Protein AF-A0A7U1HQP5-F1 (afdb_monomer_lite)

Structure (mmCIF, N/CA/C/O backbone):
data_AF-A0A7U1HQP5-F1
#
_entry.id   AF-A0A7U1HQP5-F1
#
loop_
_atom_site.group_PDB
_atom_site.id
_atom_site.type_symbol
_atom_site.label_atom_id
_atom_site.label_alt_id
_atom_site.label_comp_id
_atom_site.label_asym_id
_atom_site.label_entity_id
_atom_site.label_seq_id
_atom_site.pdbx_PDB_ins_code
_atom_site.Cartn_x
_atom_site.Cartn_y
_atom_site.Cartn_z
_atom_site.occupancy
_atom_site.B_iso_or_equiv
_atom_site.auth_seq_id
_atom_site.auth_comp_id
_atom_site.auth_asym_id
_atom_site.auth_atom_id
_atom_site.pdbx_PDB_model_num
ATOM 1 N N . MET A 1 1 ? -0.199 -16.562 -5.451 1.00 49.97 1 MET A N 1
ATOM 2 C CA . MET A 1 1 ? 0.203 -16.217 -6.832 1.00 49.97 1 MET A CA 1
ATOM 3 C C . MET A 1 1 ? 0.937 -14.894 -6.796 1.00 49.97 1 MET A C 1
ATOM 5 O O . MET A 1 1 ? 0.460 -13.981 -6.138 1.00 49.97 1 MET A O 1
ATOM 9 N N . ASP A 1 2 ? 2.091 -14.798 -7.448 1.00 66.75 2 ASP A N 1
ATOM 10 C CA . ASP A 1 2 ? 2.819 -13.538 -7.589 1.00 66.75 2 ASP A CA 1
ATOM 11 C C . ASP A 1 2 ? 2.376 -12.829 -8.875 1.00 66.75 2 ASP A C 1
ATOM 13 O O . ASP A 1 2 ? 2.899 -13.111 -9.949 1.00 66.75 2 ASP A O 1
ATOM 17 N N . GLN A 1 3 ? 1.390 -11.937 -8.770 1.00 73.38 3 GLN A N 1
ATOM 18 C CA . GLN A 1 3 ? 0.849 -11.197 -9.917 1.00 73.38 3 GLN A CA 1
ATOM 19 C C . GLN A 1 3 ? 1.654 -9.930 -10.251 1.00 73.38 3 GLN A C 1
ATOM 21 O O . GLN A 1 3 ? 1.269 -9.166 -11.135 1.00 73.38 3 GLN A O 1
ATOM 26 N N . ARG A 1 4 ? 2.801 -9.690 -9.591 1.00 74.75 4 ARG A N 1
ATOM 27 C CA . ARG A 1 4 ? 3.644 -8.506 -9.842 1.00 74.75 4 ARG A CA 1
ATOM 28 C C . ARG A 1 4 ? 4.005 -8.294 -11.319 1.00 74.75 4 ARG A C 1
ATOM 30 O O . ARG A 1 4 ? 4.029 -7.130 -11.724 1.00 74.75 4 ARG A O 1
ATOM 37 N N . PRO A 1 5 ? 4.305 -9.336 -12.125 1.00 72.44 5 PRO A N 1
ATOM 38 C CA . PRO A 1 5 ? 4.580 -9.160 -13.551 1.00 72.44 5 PRO A CA 1
ATOM 39 C C . PRO A 1 5 ? 3.380 -8.598 -14.321 1.00 72.44 5 PRO A C 1
ATOM 41 O O . PRO A 1 5 ? 3.550 -7.658 -15.096 1.00 72.44 5 PRO A O 1
ATOM 44 N N . ASP A 1 6 ? 2.178 -9.107 -14.046 1.00 71.94 6 ASP A N 1
ATOM 45 C CA . ASP A 1 6 ? 0.942 -8.685 -14.712 1.00 71.94 6 ASP A CA 1
ATOM 46 C C . ASP A 1 6 ? 0.570 -7.257 -14.306 1.00 71.94 6 ASP A C 1
ATOM 48 O O . ASP A 1 6 ? 0.304 -6.406 -15.154 1.00 71.94 6 ASP A O 1
ATOM 52 N N . VAL A 1 7 ? 0.679 -6.936 -13.013 1.00 68.75 7 VAL A N 1
ATOM 53 C CA . VAL A 1 7 ? 0.472 -5.568 -12.515 1.00 68.75 7 VAL A CA 1
ATOM 54 C C . VAL A 1 7 ? 1.450 -4.584 -13.140 1.00 68.75 7 VAL A C 1
ATOM 56 O O . VAL A 1 7 ? 1.074 -3.466 -13.482 1.00 68.75 7 VAL A O 1
ATOM 59 N N . LYS A 1 8 ? 2.716 -4.978 -13.299 1.00 71.69 8 LYS A N 1
ATOM 60 C CA . LYS A 1 8 ? 3.726 -4.124 -13.924 1.00 71.69 8 LYS A CA 1
ATOM 61 C C . LYS A 1 8 ? 3.403 -3.843 -15.394 1.00 71.69 8 LYS A C 1
ATOM 63 O O . LYS A 1 8 ? 3.717 -2.756 -15.868 1.00 71.69 8 LYS A O 1
ATOM 68 N N . ALA A 1 9 ? 2.786 -4.793 -16.097 1.00 71.00 9 ALA A N 1
ATOM 69 C CA . ALA A 1 9 ? 2.338 -4.606 -17.474 1.00 71.00 9 ALA A CA 1
ATOM 70 C C . ALA A 1 9 ? 1.113 -3.678 -17.570 1.00 71.00 9 ALA A C 1
ATOM 72 O O . ALA A 1 9 ? 1.040 -2.865 -18.487 1.00 71.00 9 ALA A O 1
ATOM 73 N N . VAL A 1 10 ? 0.190 -3.761 -16.606 1.00 74.81 10 VAL A N 1
ATOM 74 C CA . VAL A 1 10 ? -1.005 -2.896 -16.518 1.00 74.81 10 VAL A CA 1
ATOM 75 C C . VAL A 1 10 ? -0.661 -1.482 -16.016 1.00 74.81 10 VAL A C 1
ATOM 77 O O . VAL A 1 10 ? -1.303 -0.502 -16.387 1.00 74.81 10 VAL A O 1
ATOM 80 N N . GLY A 1 11 ? 0.381 -1.348 -15.195 1.00 79.38 11 GLY A N 1
ATOM 81 C CA . GLY A 1 11 ? 0.899 -0.079 -14.684 1.00 79.38 11 GLY A CA 1
ATOM 82 C C . GLY A 1 11 ? 0.185 0.410 -13.423 1.00 79.38 11 GLY A C 1
ATOM 83 O O . GLY A 1 11 ? 0.828 0.545 -12.380 1.00 79.38 11 GLY A O 1
ATOM 84 N N . ILE A 1 12 ? -1.125 0.664 -13.505 1.00 88.56 12 ILE A N 1
ATOM 85 C CA . ILE A 1 12 ? -1.954 1.166 -12.396 1.00 88.56 12 ILE A CA 1
ATOM 86 C C . ILE A 1 12 ? -3.143 0.235 -12.169 1.00 88.56 12 ILE A C 1
ATOM 88 O O . ILE A 1 12 ? -3.869 -0.092 -13.100 1.00 88.56 12 ILE A O 1
ATOM 92 N N . ILE A 1 13 ? -3.367 -0.135 -10.910 1.00 91.00 13 ILE A N 1
ATOM 93 C CA . ILE A 1 13 ? -4.545 -0.874 -10.458 1.00 91.00 13 ILE A CA 1
ATOM 94 C C . ILE A 1 13 ? -5.351 0.040 -9.544 1.00 91.00 13 ILE A C 1
ATOM 96 O O . ILE A 1 13 ? -4.922 0.333 -8.427 1.00 91.00 13 ILE A O 1
ATOM 100 N N . SER A 1 14 ? -6.503 0.503 -10.020 1.00 92.25 14 SER A N 1
ATOM 101 C CA . SER A 1 14 ? -7.387 1.422 -9.288 1.00 92.25 14 SER A CA 1
ATOM 102 C C . SER A 1 14 ? -8.823 0.920 -9.131 1.00 92.25 14 SER A C 1
ATOM 104 O O . SER A 1 14 ? -9.621 1.596 -8.492 1.00 92.25 14 SER A O 1
ATOM 106 N N . GLU A 1 15 ? -9.164 -0.218 -9.736 1.00 91.75 15 GLU A N 1
ATOM 107 C CA . GLU A 1 15 ? -10.509 -0.800 -9.735 1.00 91.75 15 GLU A CA 1
ATOM 108 C C . GLU A 1 15 ? -10.466 -2.304 -10.062 1.00 91.75 15 GLU A C 1
ATOM 110 O O . GLU A 1 15 ? -9.429 -2.826 -10.482 1.00 91.75 15 GLU A O 1
ATOM 115 N N . GLY A 1 16 ? -11.598 -2.986 -9.868 1.00 92.69 16 GLY A N 1
ATOM 116 C CA . GLY A 1 16 ? -11.767 -4.423 -10.103 1.00 92.69 16 GLY A CA 1
ATOM 117 C C . GLY A 1 16 ? -11.478 -5.289 -8.875 1.00 92.69 16 GLY A C 1
ATOM 118 O O . GLY A 1 16 ? -10.956 -4.812 -7.869 1.00 92.69 16 GLY A O 1
ATOM 119 N N . ASP A 1 17 ? -11.801 -6.579 -8.968 1.00 92.44 17 ASP A N 1
ATOM 120 C CA . ASP A 1 17 ? -11.738 -7.512 -7.832 1.00 92.44 17 ASP A CA 1
ATOM 121 C C . ASP A 1 17 ? -10.346 -7.548 -7.192 1.00 92.44 17 ASP A C 1
ATOM 123 O O . ASP A 1 17 ? -10.196 -7.436 -5.979 1.00 92.44 17 ASP A O 1
ATOM 127 N N . TYR A 1 18 ? -9.301 -7.581 -8.020 1.00 89.94 18 TYR A N 1
ATOM 128 C CA . TYR A 1 18 ? -7.930 -7.612 -7.525 1.00 89.94 18 TYR A CA 1
ATOM 129 C C . TYR A 1 18 ? -7.497 -6.309 -6.826 1.00 89.94 18 TYR A C 1
ATOM 131 O O . TYR A 1 18 ? -6.681 -6.335 -5.902 1.00 89.94 18 TYR A O 1
ATOM 139 N N . PHE A 1 19 ? -8.046 -5.157 -7.231 1.00 93.06 19 PHE A N 1
ATOM 140 C CA . PHE A 1 19 ? -7.830 -3.899 -6.514 1.00 93.06 19 PHE A CA 1
ATOM 141 C C . PHE A 1 19 ? -8.447 -3.952 -5.116 1.00 93.06 19 PHE A C 1
ATOM 143 O O . PHE A 1 19 ? -7.786 -3.570 -4.150 1.00 93.06 19 PHE A O 1
ATOM 150 N N . GLU A 1 20 ? -9.692 -4.423 -5.010 1.00 95.44 20 GLU A N 1
ATOM 151 C CA . GLU A 1 20 ? -10.395 -4.497 -3.729 1.00 95.44 20 GLU A CA 1
ATOM 152 C C . GLU A 1 20 ? -9.733 -5.520 -2.792 1.00 95.44 20 GLU A C 1
ATOM 154 O O . GLU A 1 20 ? -9.485 -5.188 -1.636 1.00 95.44 20 GLU A O 1
ATOM 159 N N . GLU A 1 21 ? -9.292 -6.680 -3.291 1.00 94.12 21 GLU A N 1
ATOM 160 C CA . GLU A 1 21 ? -8.516 -7.649 -2.497 1.00 94.12 21 GLU A CA 1
ATOM 161 C C . GLU A 1 21 ? -7.206 -7.047 -1.947 1.00 94.12 21 GLU A C 1
ATOM 163 O O . GLU A 1 21 ? -6.873 -7.200 -0.768 1.00 94.12 21 GLU A O 1
ATOM 168 N N . LEU A 1 22 ? -6.443 -6.327 -2.782 1.00 93.50 22 LEU A N 1
ATOM 169 C CA . LEU A 1 22 ? -5.203 -5.669 -2.346 1.00 93.50 22 LEU A CA 1
ATOM 170 C C . LEU A 1 22 ? -5.463 -4.555 -1.330 1.00 93.50 22 LEU A C 1
ATOM 172 O O . LEU A 1 22 ? -4.669 -4.352 -0.407 1.00 93.50 22 LEU A O 1
ATOM 176 N N . LYS A 1 23 ? -6.555 -3.818 -1.513 1.00 95.62 23 LYS A N 1
ATOM 177 C CA . LYS A 1 23 ? -6.989 -2.746 -0.624 1.00 95.62 23 LYS A CA 1
ATOM 178 C C . LYS A 1 23 ? -7.399 -3.295 0.736 1.00 95.62 23 LYS A C 1
ATOM 180 O O . LYS A 1 23 ? -6.916 -2.775 1.737 1.00 95.62 23 LYS A O 1
ATOM 185 N N . GLU A 1 24 ? -8.194 -4.360 0.778 1.00 96.12 24 GLU A N 1
ATOM 186 C CA . GLU A 1 24 ? -8.555 -5.059 2.014 1.00 96.12 24 GLU A CA 1
ATOM 187 C C . GLU A 1 24 ? -7.312 -5.557 2.755 1.00 96.12 24 GLU A C 1
ATOM 189 O O . GLU A 1 24 ? -7.137 -5.263 3.940 1.00 96.12 24 GLU A O 1
ATOM 194 N N . LEU A 1 25 ? -6.394 -6.227 2.048 1.00 95.62 25 LEU A N 1
ATOM 195 C CA . LEU A 1 25 ? -5.148 -6.708 2.643 1.00 95.62 25 LEU A CA 1
ATOM 196 C C . LEU A 1 25 ? -4.290 -5.561 3.197 1.00 95.62 25 LEU A C 1
ATOM 198 O O . LEU A 1 25 ? -3.725 -5.677 4.286 1.00 95.62 25 LEU A O 1
ATOM 202 N N . PHE A 1 26 ? -4.165 -4.456 2.457 1.00 95.62 26 PHE A N 1
ATOM 203 C CA . PHE A 1 26 ? -3.384 -3.302 2.901 1.00 95.62 26 PHE A CA 1
ATOM 204 C C . PHE A 1 26 ? -4.016 -2.606 4.108 1.00 95.62 26 PHE A C 1
ATOM 206 O O . PHE A 1 26 ? -3.297 -2.231 5.032 1.00 95.62 26 PHE A O 1
ATOM 213 N N . THR A 1 27 ? -5.342 -2.466 4.134 1.00 96.06 27 THR A N 1
ATOM 214 C CA . THR A 1 27 ? -6.063 -1.925 5.290 1.00 96.06 27 THR A CA 1
ATOM 215 C C . THR A 1 27 ? -5.842 -2.793 6.524 1.00 96.06 27 THR A C 1
ATOM 217 O O . THR A 1 27 ? -5.412 -2.276 7.551 1.00 96.06 27 THR A O 1
ATOM 220 N N . LEU A 1 28 ? -6.009 -4.113 6.403 1.00 95.25 28 LEU A N 1
ATOM 221 C CA . LEU A 1 28 ? -5.796 -5.037 7.518 1.00 95.25 28 LEU A CA 1
ATOM 222 C C . LEU A 1 28 ? -4.346 -5.005 8.028 1.00 95.25 28 LEU A C 1
ATOM 224 O O . LEU A 1 28 ? -4.093 -5.081 9.231 1.00 95.25 28 LEU A O 1
ATOM 228 N N . TYR A 1 29 ? -3.383 -4.843 7.118 1.00 95.25 29 TYR A N 1
ATOM 229 C CA . TYR A 1 29 ? -1.983 -4.638 7.474 1.00 95.25 29 TYR A CA 1
ATOM 230 C C . TYR A 1 29 ? -1.766 -3.348 8.271 1.00 95.25 29 TYR A C 1
ATOM 232 O O . TYR A 1 29 ? -1.095 -3.380 9.301 1.00 95.25 29 TYR A O 1
ATOM 240 N N . CYS A 1 30 ? -2.335 -2.229 7.816 1.00 94.69 30 CYS A N 1
ATOM 241 C CA . CYS A 1 30 ? -2.266 -0.947 8.515 1.00 94.69 30 CYS A CA 1
ATOM 242 C C . CYS A 1 30 ? -2.857 -1.029 9.927 1.00 94.69 30 CYS A C 1
ATOM 244 O O . CYS A 1 30 ? -2.264 -0.482 10.853 1.00 94.69 30 CYS A O 1
ATOM 246 N N . ASP A 1 31 ? -3.967 -1.745 10.101 1.00 92.88 31 ASP A N 1
ATOM 247 C CA . ASP A 1 31 ? -4.604 -1.936 11.409 1.00 92.88 31 ASP A CA 1
ATOM 248 C C . ASP A 1 31 ? -3.766 -2.832 12.338 1.00 92.88 31 ASP A C 1
ATOM 250 O O . ASP A 1 31 ? -3.764 -2.659 13.555 1.00 92.88 31 ASP A O 1
ATOM 254 N N . SER A 1 32 ? -2.995 -3.758 11.762 1.00 91.69 32 SER A N 1
ATOM 255 C CA . SER A 1 32 ? -2.124 -4.688 12.495 1.00 91.69 32 SER A CA 1
ATOM 256 C C . SER A 1 32 ? -0.740 -4.112 12.834 1.00 91.69 32 SER A C 1
ATOM 258 O O . SER A 1 32 ? 0.055 -4.774 13.503 1.00 91.69 32 SER A O 1
ATOM 260 N N . CYS A 1 33 ? -0.395 -2.918 12.341 1.00 89.94 33 CYS A N 1
ATOM 261 C CA . CYS A 1 33 ? 0.948 -2.342 12.445 1.00 89.94 33 CYS A 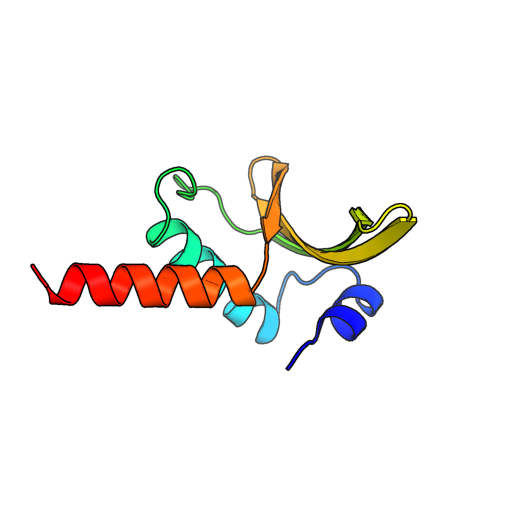CA 1
ATOM 262 C C . CYS A 1 33 ? 0.906 -0.901 12.980 1.00 89.94 33 CYS A C 1
ATOM 264 O O . CYS A 1 33 ? 0.651 0.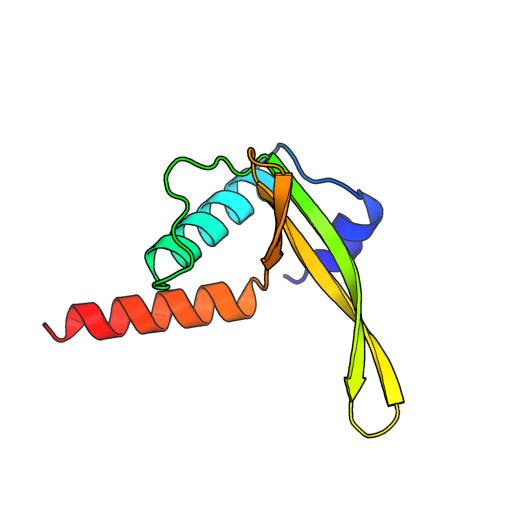028 12.211 1.00 89.94 33 CYS A O 1
ATOM 266 N N . PRO A 1 34 ? 1.246 -0.676 14.264 1.00 89.62 34 PRO A N 1
ATOM 267 C CA . PRO A 1 34 ? 1.352 0.671 14.815 1.00 89.62 34 PRO A CA 1
ATOM 268 C C . PRO A 1 34 ? 2.293 1.567 13.995 1.00 89.62 34 PRO A C 1
ATOM 270 O O . PRO A 1 34 ? 3.384 1.149 13.595 1.00 89.62 34 PRO A O 1
ATOM 273 N N . GLY A 1 35 ? 1.877 2.807 13.744 1.00 89.44 35 GLY A N 1
ATOM 274 C CA . GLY A 1 35 ? 2.576 3.778 12.897 1.00 89.44 35 GLY A CA 1
ATOM 275 C C . GLY A 1 35 ? 2.240 3.685 11.402 1.00 89.44 35 GLY A C 1
ATOM 276 O O . GLY A 1 35 ? 2.703 4.523 10.622 1.00 89.44 35 GLY A O 1
ATOM 277 N N . TRP A 1 36 ? 1.442 2.696 10.984 1.00 92.12 36 TRP A N 1
ATOM 278 C CA . TRP A 1 36 ? 0.959 2.551 9.606 1.00 92.12 36 TRP A CA 1
ATOM 279 C C . TRP A 1 36 ? -0.503 2.952 9.418 1.00 92.12 36 TRP A C 1
ATOM 281 O O . TRP A 1 36 ? -1.012 2.834 8.302 1.00 92.12 36 TRP A O 1
ATOM 291 N N . GLU A 1 37 ? -1.157 3.494 10.441 1.00 93.62 37 GLU A N 1
ATOM 292 C CA . GLU A 1 37 ? -2.588 3.794 10.455 1.00 93.62 37 GLU A CA 1
ATOM 293 C C . GLU A 1 37 ? -2.994 4.649 9.254 1.00 93.62 37 GLU A C 1
ATOM 295 O O . GLU A 1 37 ? -2.264 5.549 8.825 1.00 93.62 37 GLU A O 1
ATOM 300 N N . LEU A 1 38 ? -4.189 4.427 8.709 1.00 93.00 38 LEU A N 1
ATOM 301 C CA . LEU A 1 38 ? -4.668 5.227 7.584 1.00 93.00 38 LEU A CA 1
ATOM 302 C C . LEU A 1 38 ? -5.183 6.603 8.018 1.00 93.00 38 LEU A C 1
ATOM 304 O O . LEU A 1 38 ? -5.100 7.528 7.222 1.00 93.00 38 LEU A O 1
ATOM 308 N N . ASN A 1 39 ? -5.633 6.807 9.261 1.00 92.69 39 ASN A N 1
ATOM 309 C CA . ASN A 1 39 ? -6.070 8.119 9.781 1.00 92.69 39 ASN A CA 1
ATOM 310 C C . ASN A 1 39 ? -6.987 8.900 8.808 1.00 92.69 39 ASN A C 1
ATOM 312 O O . ASN A 1 39 ? -6.785 10.088 8.565 1.00 92.69 39 ASN A O 1
ATOM 316 N N . GLY A 1 40 ? -7.949 8.212 8.182 1.00 92.31 40 GLY A N 1
ATOM 317 C CA . GLY A 1 40 ? -8.875 8.794 7.198 1.00 92.31 40 GLY A CA 1
ATOM 318 C C . GLY A 1 40 ? -8.332 8.946 5.767 1.00 92.31 40 GLY A C 1
ATOM 319 O O . GLY A 1 40 ? -9.067 9.387 4.884 1.00 92.31 40 GLY A O 1
ATOM 320 N N . ARG A 1 41 ? -7.074 8.571 5.497 1.00 95.56 41 ARG A N 1
ATOM 321 C CA . ARG A 1 41 ? -6.504 8.514 4.139 1.00 95.56 41 ARG A CA 1
ATOM 322 C C . ARG A 1 41 ? -7.129 7.364 3.353 1.00 95.56 41 ARG A C 1
ATOM 324 O O . ARG A 1 41 ? -7.218 6.244 3.848 1.00 95.56 41 ARG A O 1
ATOM 331 N N . LEU A 1 42 ? -7.503 7.636 2.106 1.00 95.62 42 LEU A N 1
ATOM 332 C CA . LEU A 1 42 ? -8.064 6.636 1.198 1.00 95.62 42 LEU A CA 1
ATOM 333 C C . LEU A 1 42 ? -6.974 6.060 0.297 1.00 95.62 42 LEU A C 1
ATOM 335 O O . LEU A 1 42 ? -6.118 6.797 -0.197 1.00 95.62 42 LEU A O 1
ATOM 339 N N . ILE A 1 43 ? -7.051 4.761 0.030 1.00 96.81 43 ILE A N 1
ATOM 340 C CA . ILE A 1 43 ? -6.217 4.076 -0.959 1.00 96.81 43 ILE A CA 1
ATOM 341 C C . ILE A 1 43 ? -6.751 4.428 -2.352 1.00 96.81 43 ILE A C 1
ATOM 343 O O . ILE A 1 43 ? -7.926 4.206 -2.636 1.00 96.81 43 ILE A O 1
ATOM 347 N N . LYS A 1 44 ? -5.912 5.029 -3.202 1.00 96.38 44 LYS A N 1
ATOM 348 C CA . LYS A 1 44 ? -6.300 5.484 -4.547 1.00 96.38 44 LYS A CA 1
ATOM 349 C C . LYS A 1 44 ? -6.001 4.453 -5.621 1.00 96.38 44 LYS A C 1
ATOM 351 O O . LYS A 1 44 ? -6.846 4.217 -6.473 1.00 96.38 44 LYS A O 1
ATOM 356 N N . HIS A 1 45 ? -4.795 3.901 -5.606 1.00 95.25 45 HIS A N 1
ATOM 357 C CA . HIS A 1 45 ? -4.373 2.879 -6.554 1.00 95.25 45 HIS A CA 1
ATOM 358 C C . HIS A 1 45 ? -3.097 2.183 -6.082 1.00 95.25 45 HIS A C 1
ATOM 360 O O . HIS A 1 45 ? -2.351 2.704 -5.245 1.00 95.25 45 HIS A O 1
ATOM 366 N N . PHE A 1 46 ? -2.830 1.029 -6.682 1.00 94.81 46 PHE A N 1
ATOM 367 C CA . PHE A 1 46 ? -1.590 0.285 -6.553 1.00 94.81 46 PHE A CA 1
ATOM 368 C C . PHE A 1 46 ? -0.804 0.354 -7.860 1.00 94.81 46 PHE A C 1
ATOM 370 O O . PHE A 1 46 ? -1.374 0.353 -8.948 1.00 94.81 46 PHE A O 1
ATOM 377 N N . THR A 1 47 ? 0.518 0.388 -7.757 1.00 93.12 47 THR A N 1
ATOM 378 C CA . THR A 1 47 ? 1.424 0.204 -8.899 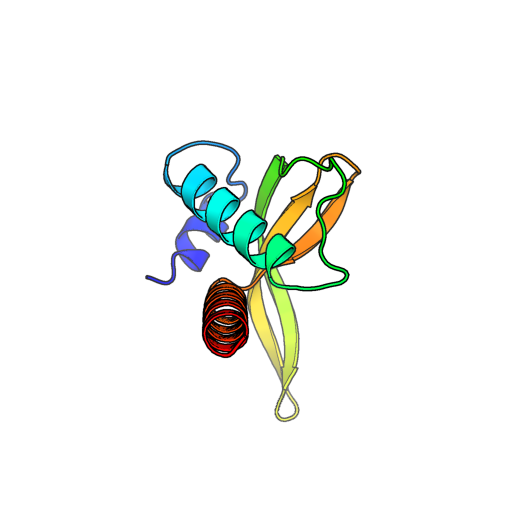1.00 93.12 47 THR A CA 1
ATOM 379 C C . THR A 1 47 ? 2.502 -0.802 -8.532 1.00 93.12 47 THR A C 1
ATOM 381 O O . THR A 1 47 ? 2.773 -1.016 -7.350 1.00 93.12 47 THR A O 1
ATOM 384 N N . VAL A 1 48 ? 3.140 -1.419 -9.526 1.00 90.25 48 VAL A N 1
ATOM 385 C CA . VAL A 1 48 ? 4.381 -2.171 -9.308 1.00 90.25 48 VAL A CA 1
ATOM 386 C C . VAL A 1 48 ? 5.531 -1.390 -9.906 1.00 90.25 48 VAL A C 1
ATOM 388 O O . VAL A 1 48 ? 5.580 -1.137 -11.108 1.00 90.25 48 VAL A O 1
ATOM 391 N N . GLN A 1 49 ? 6.481 -1.031 -9.052 1.00 86.25 49 GLN A N 1
ATOM 392 C CA . GLN A 1 49 ? 7.694 -0.338 -9.450 1.00 86.25 49 GLN A CA 1
ATOM 393 C C . GLN A 1 49 ? 8.913 -1.188 -9.114 1.00 86.25 49 GLN A C 1
ATOM 395 O O . GLN A 1 49 ? 8.939 -1.941 -8.141 1.00 86.25 49 GLN A O 1
ATOM 400 N N . ASN A 1 50 ? 9.931 -1.068 -9.955 1.00 84.69 50 ASN A N 1
ATOM 401 C CA . ASN A 1 50 ? 11.214 -1.710 -9.749 1.00 84.69 50 ASN A CA 1
ATOM 402 C C . ASN A 1 50 ? 12.012 -0.913 -8.710 1.00 84.69 50 ASN A C 1
ATOM 404 O O . ASN A 1 50 ? 12.432 0.208 -8.983 1.00 84.69 50 ASN A O 1
ATOM 408 N N . GLU A 1 51 ? 12.258 -1.496 -7.540 1.00 82.44 51 GLU A N 1
ATOM 409 C CA . GLU A 1 51 ? 13.147 -0.910 -6.539 1.00 82.44 51 GLU A CA 1
ATOM 410 C C . GLU A 1 51 ? 14.563 -1.477 -6.691 1.00 82.44 51 GLU A C 1
ATOM 412 O O . GLU A 1 51 ? 14.743 -2.698 -6.586 1.00 82.44 51 GLU A O 1
ATOM 417 N N . PRO A 1 52 ? 15.584 -0.634 -6.930 1.00 84.44 52 PRO A N 1
ATOM 418 C CA . PRO A 1 52 ? 16.968 -1.070 -6.873 1.00 84.44 52 PRO A CA 1
ATOM 419 C C . PRO A 1 52 ? 17.360 -1.338 -5.417 1.00 84.44 52 PRO A C 1
ATOM 421 O O . PRO A 1 52 ? 17.169 -0.504 -4.534 1.00 84.44 52 PRO A O 1
ATOM 424 N N . ARG A 1 53 ? 17.936 -2.508 -5.165 1.00 84.00 53 ARG A N 1
ATOM 425 C CA . ARG A 1 53 ? 18.513 -2.896 -3.880 1.00 84.00 53 ARG A CA 1
ATOM 426 C C . ARG A 1 53 ? 19.949 -3.327 -4.102 1.00 84.00 53 ARG A C 1
ATOM 428 O O . ARG A 1 53 ? 20.257 -4.021 -5.069 1.00 84.00 53 ARG A O 1
ATOM 435 N N . PHE A 1 54 ? 20.829 -2.905 -3.205 1.00 85.38 54 PHE A N 1
ATOM 436 C CA . PHE A 1 54 ? 22.193 -3.405 -3.179 1.00 85.38 54 PHE A CA 1
ATOM 437 C C . PHE A 1 54 ? 22.236 -4.633 -2.273 1.00 85.38 54 PHE A C 1
ATOM 439 O O . PHE A 1 54 ? 21.910 -4.553 -1.088 1.00 85.38 54 PHE A O 1
ATOM 446 N N . THR A 1 55 ? 22.554 -5.796 -2.830 1.00 84.12 55 THR A N 1
ATOM 447 C CA . THR A 1 55 ? 22.532 -7.071 -2.103 1.00 84.12 55 THR A CA 1
ATOM 448 C C . THR A 1 55 ? 23.675 -7.948 -2.597 1.00 84.12 55 THR A C 1
ATOM 450 O O . THR A 1 55 ? 23.927 -8.024 -3.797 1.00 84.12 55 THR A O 1
ATOM 453 N N . ASN A 1 56 ? 24.406 -8.588 -1.678 1.00 83.81 56 ASN A N 1
ATOM 454 C CA . ASN A 1 56 ? 25.555 -9.451 -1.993 1.00 83.81 56 ASN A CA 1
ATOM 455 C C . ASN A 1 56 ? 26.585 -8.802 -2.944 1.00 83.81 56 ASN A C 1
ATOM 457 O O . ASN A 1 56 ? 27.095 -9.441 -3.863 1.00 83.81 56 ASN A O 1
ATOM 461 N N . GLY A 1 57 ? 26.863 -7.507 -2.754 1.00 90.88 57 GLY A N 1
ATOM 462 C CA . GLY A 1 57 ? 27.839 -6.766 -3.558 1.00 90.88 57 GLY A CA 1
ATOM 463 C C . GLY A 1 57 ? 27.380 -6.404 -4.976 1.00 90.88 57 GLY A C 1
ATOM 464 O O . GLY A 1 57 ? 28.203 -5.974 -5.781 1.00 90.88 57 GLY A O 1
ATOM 465 N N . ARG A 1 58 ? 26.094 -6.580 -5.315 1.00 90.69 58 ARG A N 1
ATOM 466 C CA . ARG A 1 58 ? 25.533 -6.253 -6.634 1.00 90.69 58 ARG A CA 1
ATOM 467 C C . ARG A 1 58 ? 24.251 -5.437 -6.507 1.00 90.69 58 ARG A C 1
ATOM 469 O O . ARG A 1 58 ? 23.497 -5.580 -5.548 1.00 90.69 58 ARG A O 1
ATOM 476 N N . TRP A 1 59 ? 23.989 -4.604 -7.510 1.00 87.44 59 TRP A N 1
ATOM 477 C CA . TRP A 1 59 ? 22.688 -3.965 -7.679 1.00 87.44 59 TRP A CA 1
ATOM 478 C C . TRP A 1 59 ? 21.720 -4.944 -8.337 1.00 87.44 59 TRP A C 1
ATOM 480 O O . TRP A 1 59 ? 21.990 -5.467 -9.416 1.00 87.44 59 TRP A O 1
ATOM 490 N N . VAL A 1 60 ? 20.592 -5.180 -7.681 1.00 84.88 60 VAL A N 1
ATOM 491 C CA . VAL A 1 60 ? 19.484 -5.999 -8.176 1.00 84.88 60 VAL A CA 1
ATOM 492 C C . VAL A 1 60 ? 18.208 -5.169 -8.143 1.00 84.88 60 VAL A C 1
ATOM 494 O O . VAL A 1 60 ? 18.036 -4.319 -7.274 1.00 84.88 60 VAL A O 1
ATOM 497 N N . SER A 1 61 ? 17.316 -5.370 -9.108 1.00 83.25 61 SER A N 1
ATOM 498 C CA . SER A 1 61 ? 16.047 -4.646 -9.172 1.00 83.25 61 SER A CA 1
ATOM 499 C C . SER A 1 61 ? 14.901 -5.611 -8.921 1.00 83.25 61 SER A C 1
ATOM 501 O O . SER A 1 61 ? 14.762 -6.599 -9.642 1.00 83.25 61 SER A O 1
ATOM 503 N N . HI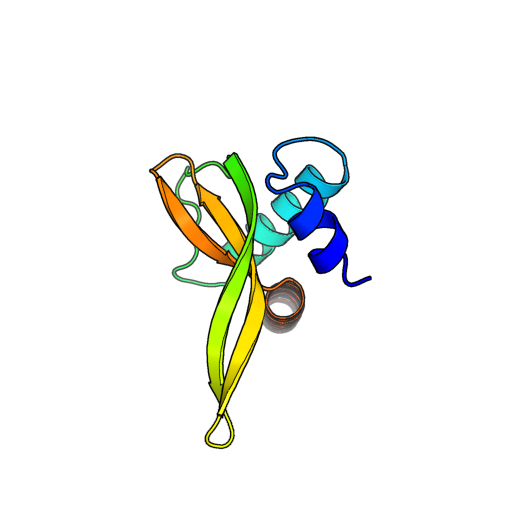S A 1 62 ? 14.095 -5.331 -7.899 1.00 81.81 62 HIS A N 1
ATOM 504 C CA . HIS A 1 62 ? 12.960 -6.169 -7.533 1.00 81.81 62 HIS A CA 1
ATOM 505 C C . HIS A 1 62 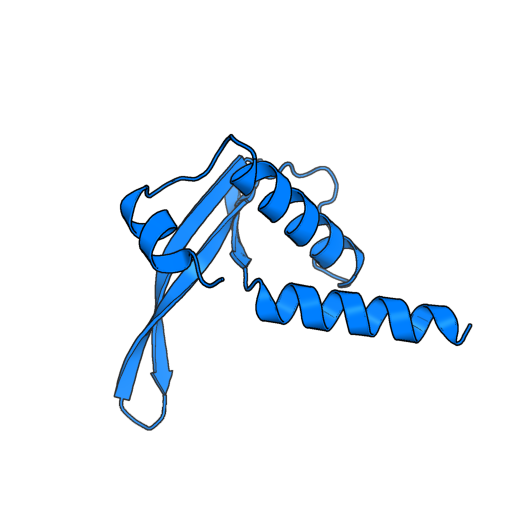? 11.644 -5.424 -7.757 1.00 81.81 62 HIS A C 1
ATOM 507 O O . HIS A 1 62 ? 11.530 -4.265 -7.351 1.00 81.81 62 HIS A O 1
ATOM 513 N N . PRO A 1 63 ? 10.634 -6.069 -8.362 1.00 83.50 63 PRO A N 1
ATOM 514 C CA . PRO A 1 63 ? 9.302 -5.496 -8.425 1.00 83.50 63 PRO A CA 1
ATOM 515 C C . PRO A 1 63 ? 8.688 -5.455 -7.019 1.00 83.50 63 PRO A C 1
ATOM 517 O O . PRO A 1 63 ? 8.608 -6.475 -6.320 1.00 83.50 63 PRO A O 1
ATOM 520 N N . CYS A 1 64 ? 8.237 -4.271 -6.616 1.00 86.19 64 CYS A N 1
ATOM 521 C CA . CYS A 1 64 ? 7.551 -4.023 -5.355 1.00 86.19 64 CYS A CA 1
ATOM 522 C C . CYS A 1 64 ? 6.247 -3.270 -5.601 1.00 86.19 64 CYS A C 1
ATOM 524 O O . CYS A 1 64 ? 6.199 -2.355 -6.426 1.00 86.19 64 CYS A O 1
ATOM 526 N N . TYR A 1 65 ? 5.201 -3.640 -4.858 1.00 90.94 65 TYR A N 1
ATOM 527 C CA . TYR A 1 65 ? 3.971 -2.865 -4.866 1.00 90.94 65 TYR A CA 1
ATOM 528 C C . TYR A 1 65 ? 4.207 -1.515 -4.197 1.00 90.94 65 TYR A C 1
ATOM 530 O O . TYR A 1 65 ? 4.959 -1.384 -3.224 1.00 90.94 65 TYR A O 1
ATOM 538 N N . LYS A 1 66 ? 3.530 -0.509 -4.729 1.00 93.94 66 LYS A N 1
ATOM 539 C CA . LYS A 1 66 ? 3.429 0.832 -4.181 1.00 93.94 66 LYS A CA 1
ATOM 540 C C . LYS A 1 66 ? 1.960 1.186 -4.048 1.00 93.94 66 LYS A C 1
ATOM 542 O O . LYS A 1 66 ? 1.198 0.948 -4.981 1.00 93.94 66 LYS A O 1
ATOM 547 N N . VAL A 1 67 ? 1.588 1.767 -2.916 1.00 95.38 67 VAL A N 1
ATOM 548 C CA . VAL A 1 67 ? 0.220 2.211 -2.631 1.00 95.38 67 VAL A CA 1
ATOM 549 C C . VAL A 1 67 ? 0.202 3.725 -2.627 1.00 95.38 67 VAL A C 1
ATOM 551 O O . VAL A 1 67 ? 0.932 4.340 -1.848 1.00 95.38 67 VAL A O 1
ATOM 554 N N . GLN A 1 68 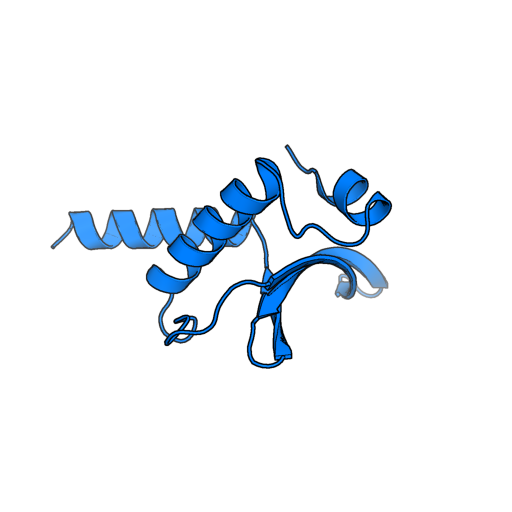? -0.614 4.318 -3.492 1.00 96.81 68 GLN A N 1
ATOM 555 C CA . GLN A 1 68 ? -0.843 5.756 -3.513 1.00 96.81 68 GLN A CA 1
ATOM 556 C C . GLN A 1 68 ? -2.044 6.088 -2.627 1.00 96.81 68 GLN A C 1
ATOM 558 O O . GLN A 1 68 ? -3.144 5.571 -2.836 1.00 96.81 68 GLN A O 1
ATOM 563 N N . LEU A 1 69 ? -1.844 6.972 -1.654 1.00 96.88 69 LEU A N 1
ATOM 564 C CA . LEU A 1 69 ? -2.893 7.457 -0.763 1.00 96.88 69 LEU A CA 1
ATOM 565 C C . LEU A 1 69 ? -3.453 8.805 -1.232 1.00 96.88 69 LEU A C 1
ATOM 567 O O . LEU A 1 69 ? -2.827 9.545 -1.996 1.00 96.88 69 LEU A O 1
ATOM 571 N N . SER A 1 70 ? -4.649 9.141 -0.747 1.00 96.69 70 SER A N 1
ATOM 572 C CA . SER A 1 70 ? -5.393 10.352 -1.118 1.00 96.69 70 SER A CA 1
ATOM 573 C C . SER A 1 70 ? -4.701 11.666 -0.759 1.00 96.69 70 SER A C 1
ATOM 575 O O . SER A 1 70 ? -5.035 12.692 -1.339 1.00 96.69 70 SER A O 1
ATOM 577 N N . ASN A 1 71 ? -3.753 11.647 0.178 1.00 95.31 71 ASN A N 1
ATOM 578 C CA . ASN A 1 71 ? -2.933 12.798 0.566 1.00 95.31 71 ASN A CA 1
ATOM 579 C C . ASN A 1 71 ? -1.655 12.948 -0.284 1.00 95.31 71 ASN A C 1
ATOM 581 O O . ASN A 1 71 ? -0.808 13.771 0.045 1.00 95.31 71 ASN A O 1
ATOM 585 N N . GLY A 1 72 ? -1.478 12.138 -1.332 1.00 94.12 72 GLY A N 1
ATOM 586 C CA . GLY A 1 72 ? -0.265 12.144 -2.153 1.00 94.12 72 GLY A CA 1
ATOM 587 C C . GLY A 1 72 ? 0.865 11.257 -1.616 1.00 94.12 72 GLY A C 1
ATOM 588 O O . GLY A 1 72 ? 1.868 11.080 -2.302 1.00 94.12 72 GLY A O 1
ATOM 589 N N . GLU A 1 73 ? 0.703 10.640 -0.444 1.00 95.06 73 GLU A N 1
ATOM 590 C CA . GLU A 1 73 ? 1.698 9.733 0.130 1.00 95.06 73 GLU A CA 1
ATOM 591 C C . GLU A 1 73 ? 1.803 8.434 -0.682 1.00 95.06 73 GLU A C 1
ATOM 593 O O . GLU A 1 73 ? 0.793 7.813 -1.016 1.00 95.06 73 GLU A O 1
ATOM 598 N N . LEU A 1 74 ? 3.037 8.014 -0.971 1.00 94.25 74 LEU A N 1
ATOM 599 C CA . LEU A 1 74 ? 3.338 6.765 -1.663 1.00 94.25 74 LEU A CA 1
ATOM 600 C C . LEU A 1 74 ? 4.066 5.822 -0.706 1.00 94.25 74 LEU A C 1
ATOM 602 O O . LEU A 1 74 ? 5.171 6.125 -0.252 1.00 94.25 74 LEU A O 1
ATOM 606 N N . ARG A 1 75 ? 3.474 4.660 -0.421 1.00 93.19 75 ARG A N 1
ATOM 607 C CA . ARG A 1 75 ? 4.052 3.679 0.508 1.00 93.19 75 ARG A CA 1
ATOM 608 C C . ARG A 1 75 ? 4.525 2.418 -0.206 1.00 93.19 75 ARG A C 1
ATOM 610 O O . ARG A 1 75 ? 3.831 1.945 -1.107 1.00 93.19 75 ARG A O 1
ATOM 617 N N . PRO A 1 76 ? 5.677 1.839 0.180 1.00 92.12 76 PRO A N 1
ATOM 618 C CA . PRO A 1 76 ? 6.029 0.491 -0.242 1.00 92.12 76 PRO A CA 1
ATOM 619 C C . PRO A 1 76 ? 5.075 -0.523 0.390 1.00 92.12 76 PRO A C 1
ATOM 621 O O . PRO A 1 76 ? 4.736 -0.410 1.566 1.00 92.12 76 PRO A O 1
ATOM 624 N N . PHE A 1 77 ? 4.680 -1.531 -0.381 1.00 90.88 77 PHE A N 1
ATOM 625 C CA . PHE A 1 77 ? 3.821 -2.609 0.087 1.00 90.88 77 PHE A CA 1
ATOM 626 C C . PHE A 1 77 ? 4.344 -3.968 -0.372 1.00 90.88 77 PHE A C 1
ATOM 628 O O . PHE A 1 77 ? 4.814 -4.150 -1.497 1.00 90.88 77 PHE A O 1
ATOM 635 N N . SER A 1 78 ? 4.297 -4.933 0.539 1.00 89.00 78 SER A N 1
ATOM 636 C CA . SER A 1 78 ? 4.689 -6.316 0.303 1.00 89.00 78 SER A CA 1
ATOM 637 C C . SER A 1 78 ? 3.587 -7.204 0.849 1.00 89.00 78 SER A C 1
ATOM 639 O O . SER A 1 78 ? 3.366 -7.229 2.055 1.00 89.00 78 SER A O 1
ATOM 641 N N . VAL A 1 79 ? 2.926 -7.930 -0.052 1.00 90.06 79 VAL A N 1
ATOM 642 C CA . VAL A 1 79 ? 1.843 -8.869 0.275 1.00 90.06 79 VAL A CA 1
ATOM 643 C C . VAL A 1 79 ? 2.306 -9.900 1.306 1.00 90.06 79 VAL A C 1
ATOM 645 O O . VAL A 1 79 ? 1.642 -10.105 2.310 1.00 90.06 79 VAL A O 1
ATOM 648 N N . GLU A 1 80 ? 3.486 -10.487 1.104 1.00 90.56 80 GLU A N 1
ATOM 649 C CA . GLU A 1 80 ? 4.071 -11.470 2.024 1.00 90.56 80 GLU A CA 1
ATOM 650 C C . GLU A 1 80 ? 4.262 -10.897 3.436 1.00 90.56 80 GLU A C 1
ATOM 652 O O . GLU A 1 80 ? 3.751 -11.448 4.406 1.00 90.56 80 GLU A O 1
ATOM 657 N N . LYS A 1 81 ? 4.908 -9.727 3.553 1.00 90.56 81 LYS A N 1
ATOM 658 C CA . LYS A 1 81 ? 5.103 -9.074 4.857 1.00 90.56 81 LYS A CA 1
ATOM 659 C C . LYS A 1 81 ? 3.792 -8.657 5.512 1.00 90.56 81 LYS A C 1
ATOM 661 O O . LYS A 1 81 ? 3.713 -8.640 6.737 1.00 90.56 81 LYS A O 1
ATOM 666 N N . ALA A 1 82 ? 2.802 -8.284 4.706 1.00 92.94 82 ALA A N 1
ATOM 667 C CA . ALA A 1 82 ? 1.485 -7.921 5.193 1.00 92.94 82 ALA A CA 1
ATOM 668 C C . ALA A 1 82 ? 0.803 -9.119 5.850 1.00 92.94 82 ALA A C 1
ATOM 670 O O . ALA A 1 82 ? 0.415 -9.028 7.011 1.00 92.94 82 ALA A O 1
ATOM 671 N N . ILE A 1 83 ? 0.755 -10.256 5.150 1.00 93.06 83 ILE A N 1
ATOM 672 C CA . ILE A 1 83 ? 0.199 -11.508 5.672 1.00 93.06 83 ILE A CA 1
ATOM 673 C C . ILE A 1 83 ? 0.916 -11.916 6.964 1.00 93.06 83 ILE A C 1
ATOM 675 O O . ILE A 1 83 ? 0.260 -12.159 7.974 1.00 93.06 83 ILE A O 1
ATOM 679 N N . ASP A 1 84 ? 2.251 -11.919 6.969 1.00 93.62 84 ASP A N 1
ATOM 680 C CA . ASP A 1 84 ? 3.038 -12.278 8.153 1.00 93.62 84 ASP A CA 1
ATOM 681 C C . ASP A 1 84 ? 2.730 -11.388 9.363 1.00 93.62 84 ASP A C 1
ATOM 683 O O . ASP A 1 84 ? 2.642 -11.874 10.492 1.00 93.62 84 ASP A O 1
ATOM 687 N N . ALA A 1 85 ? 2.601 -10.076 9.149 1.00 93.00 85 ALA A N 1
ATOM 688 C CA . ALA A 1 85 ? 2.306 -9.128 10.217 1.00 93.00 85 ALA A CA 1
ATOM 689 C C . ALA A 1 85 ? 0.893 -9.327 10.777 1.00 93.00 85 ALA A C 1
ATOM 691 O O . ALA A 1 85 ? 0.723 -9.349 11.994 1.00 93.00 85 ALA A O 1
ATOM 692 N N . ILE A 1 86 ? -0.091 -9.538 9.903 1.00 93.75 86 ILE A N 1
ATOM 693 C CA . ILE A 1 86 ? -1.487 -9.784 10.280 1.00 93.75 86 ILE A CA 1
ATOM 694 C C . ILE A 1 86 ? -1.601 -11.075 11.095 1.00 93.75 86 ILE A C 1
ATOM 696 O O . ILE A 1 86 ? -2.199 -11.082 12.168 1.00 93.75 86 ILE A O 1
ATOM 700 N N . VAL A 1 87 ? -0.976 -12.163 10.634 1.00 94.25 87 VAL A N 1
ATOM 701 C CA . VAL A 1 87 ? -0.976 -13.449 11.351 1.00 94.25 87 VAL A CA 1
ATOM 702 C C . VAL A 1 87 ? -0.324 -13.309 12.728 1.00 94.25 87 VAL A C 1
ATOM 704 O O . VAL A 1 87 ? -0.843 -13.831 13.714 1.00 94.25 87 VAL A O 1
ATOM 707 N N . LYS A 1 88 ? 0.792 -12.576 12.823 1.00 92.81 88 LYS A N 1
ATOM 708 C CA . LYS A 1 88 ? 1.461 -12.311 14.106 1.00 92.81 88 LYS A CA 1
ATOM 709 C C . LYS A 1 88 ? 0.599 -11.482 15.055 1.00 92.81 88 LYS A C 1
ATOM 711 O O . LYS A 1 88 ? 0.554 -11.806 16.239 1.00 92.81 88 LYS A O 1
ATOM 716 N N . ALA A 1 89 ? -0.074 -10.447 14.556 1.00 90.69 89 ALA A N 1
ATOM 717 C CA . ALA A 1 89 ? -0.975 -9.623 15.357 1.00 90.69 89 ALA A CA 1
ATOM 718 C C . ALA A 1 89 ? -2.161 -10.448 15.882 1.00 90.69 89 ALA A C 1
ATOM 720 O O . ALA A 1 89 ? -2.411 -10.465 17.085 1.00 90.69 89 ALA A O 1
ATOM 721 N N . ALA A 1 90 ? -2.803 -11.234 15.012 1.00 88.56 90 ALA A N 1
ATOM 722 C CA . ALA A 1 90 ? -3.905 -12.114 15.394 1.00 88.56 90 ALA A CA 1
ATOM 723 C C . ALA A 1 90 ? -3.500 -13.146 16.464 1.00 88.56 90 ALA A C 1
ATOM 725 O O . ALA A 1 90 ? -4.256 -13.400 17.400 1.00 88.56 90 ALA A O 1
ATOM 726 N N . ALA A 1 91 ? -2.296 -13.722 16.365 1.00 88.44 91 ALA A N 1
ATOM 727 C CA . ALA A 1 91 ? -1.786 -14.660 17.366 1.00 88.44 91 ALA A CA 1
ATOM 728 C C . ALA A 1 91 ? -1.505 -13.995 18.729 1.00 88.44 91 ALA A C 1
ATOM 730 O O . ALA A 1 91 ? -1.671 -14.638 19.765 1.00 88.44 91 ALA A O 1
ATOM 731 N N . ALA A 1 92 ? -1.091 -12.724 18.739 1.00 83.69 92 ALA A N 1
ATOM 732 C CA . ALA A 1 92 ? -0.848 -11.971 19.969 1.00 83.69 92 ALA A CA 1
ATOM 733 C C . ALA A 1 92 ? -2.153 -11.604 20.701 1.00 83.69 92 ALA A C 1
ATOM 735 O O . ALA A 1 92 ? -2.182 -11.614 21.931 1.00 83.69 92 ALA A O 1
ATOM 736 N N . ASP A 1 93 ? -3.233 -11.333 19.964 1.00 73.62 93 ASP A N 1
ATOM 737 C CA . ASP A 1 93 ? -4.542 -11.016 20.549 1.00 73.62 93 ASP A CA 1
ATOM 738 C C . ASP A 1 93 ? -5.249 -12.243 21.147 1.00 73.62 93 ASP A C 1
ATOM 740 O O . ASP A 1 93 ? -5.989 -12.104 22.115 1.00 73.62 93 ASP A O 1
ATOM 744 N N . GLN A 1 94 ? -4.983 -13.457 20.649 1.00 64.44 94 GLN A N 1
ATOM 745 C CA . GLN A 1 94 ? -5.551 -14.701 21.199 1.00 64.44 94 GLN A CA 1
ATOM 746 C C . GLN A 1 94 ? -4.940 -15.147 22.542 1.00 64.44 94 GLN A C 1
ATOM 748 O O . GLN A 1 94 ? -5.409 -16.119 23.133 1.00 64.44 94 GLN A O 1
ATOM 753 N N . GLN A 1 95 ? -3.889 -14.475 23.018 1.00 57.22 95 GLN A N 1
ATOM 754 C CA . GLN A 1 95 ? -3.235 -14.760 24.304 1.00 57.22 95 GLN A CA 1
ATOM 755 C C . GLN A 1 95 ? -3.588 -13.751 25.411 1.00 57.22 95 GLN A C 1
ATOM 757 O O . GLN A 1 95 ? -3.053 -13.866 26.517 1.00 57.22 95 GLN A O 1
ATOM 762 N N . LYS A 1 96 ? -4.456 -12.771 25.129 1.00 49.56 96 LYS A N 1
ATOM 763 C CA . LYS A 1 96 ? -5.019 -11.838 26.118 1.00 49.56 96 LYS A CA 1
ATOM 764 C C . LYS A 1 96 ? -6.367 -12.320 26.637 1.00 49.56 96 LYS A C 1
ATOM 766 O O . LYS A 1 96 ? -6.628 -12.048 27.829 1.00 49.56 96 LYS A O 1
#

Secondary structure (DSSP, 8-state):
---HHHHHHH-EE-SSHHHHHHHHHHHHHHHHSTT---TTPPEEEEEEEEEEEEETTEEEEEEEEEEEETTS-EEEE-HHHHHHHHHHHHHHHTT-

Foldseek 3Di:
DPCLVVLQVVFKAFDDPVFVVVQVLLQLLLVLDPPSPCPPKDFGIKGWDWDWDCDPNDTDTDTWIWTQIPVRDIDTDDSVVSVVSSVVSVVVVVVD

Sequence (96 aa):
MDQRPDVKAVGIISEGDYFEELKELFTLYCDSCPGWELNGRLIKHFTVQNEPRFTNGRWVSHPCYKVQLSNGELRPFSVEKAIDAIVKAAAADQQK

pLDDT: mean 87.79, std 9.91, range [49.56, 96.88]

Organism: Raoultella ornithinolytica (NCBI:txid54291)

Radius of gyration: 14.63 Å; chains: 1; bounding box: 40×29×44 Å